Protein AF-A0A3M1ZC80-F1 (afdb_monomer)

Radius of gyration: 9.56 Å; Cα contacts (8 Å, |Δi|>4): 48; chains: 1; bounding box: 20×23×14 Å

Secondary structure (DSSP, 8-state):
-EEE-SSHHHHHHHHHHHHHTT---EEESSHHHHHHT-

Sequence (38 aa):
MLVVEDNVDNRELLVKVLSRHGYEVVEAASGEEALDLA

Mean predicted aligned error: 2.67 Å

Structure (mmCIF, N/CA/C/O backbone):
data_AF-A0A3M1ZC80-F1
#
_entry.id   AF-A0A3M1ZC80-F1
#
loop_
_atom_site.group_PDB
_atom_site.id
_atom_site.type_symbol
_atom_site.label_atom_id
_atom_site.label_alt_id
_atom_site.label_comp_id
_atom_site.label_asym_id
_atom_site.label_entity_id
_atom_site.label_seq_id
_atom_site.pdbx_PDB_ins_code
_atom_site.Cartn_x
_atom_site.Cartn_y
_atom_site.Cartn_z
_atom_site.occupancy
_atom_site.B_iso_or_equiv
_atom_site.auth_seq_id
_atom_site.auth_comp_id
_atom_site.auth_asym_id
_atom_site.auth_atom_id
_atom_site.pdbx_PDB_model_num
ATOM 1 N N . MET A 1 1 ? -7.740 -1.611 0.744 1.00 86.81 1 MET A N 1
ATOM 2 C CA . MET A 1 1 ? -7.309 -1.935 -0.638 1.00 86.81 1 MET A CA 1
ATOM 3 C C . MET A 1 1 ? -5.814 -2.194 -0.598 1.00 86.81 1 MET A C 1
ATOM 5 O O . MET A 1 1 ? -5.117 -1.357 -0.046 1.00 86.81 1 MET A O 1
ATOM 9 N N . LEU A 1 2 ? -5.341 -3.336 -1.101 1.00 92.06 2 LEU A N 1
ATOM 10 C CA . LEU A 1 2 ? -3.914 -3.673 -1.101 1.00 92.06 2 LEU A CA 1
ATOM 11 C C . LEU A 1 2 ? -3.278 -3.215 -2.417 1.00 92.06 2 LEU A C 1
ATOM 13 O O . LEU A 1 2 ? -3.782 -3.558 -3.487 1.00 92.06 2 LEU A O 1
ATOM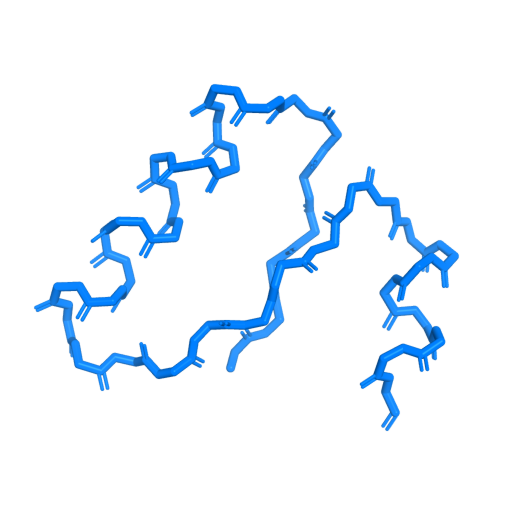 17 N N . VAL A 1 3 ? -2.209 -2.429 -2.334 1.00 91.62 3 VAL A N 1
ATOM 18 C CA . VAL A 1 3 ? -1.433 -1.954 -3.486 1.00 91.62 3 VAL A CA 1
ATOM 19 C C . VAL A 1 3 ? -0.044 -2.562 -3.400 1.00 91.62 3 VAL A C 1
ATOM 21 O O . VAL A 1 3 ? 0.690 -2.282 -2.457 1.00 91.62 3 VAL A O 1
ATOM 24 N N . VAL A 1 4 ? 0.303 -3.376 -4.394 1.00 94.25 4 VAL A N 1
ATOM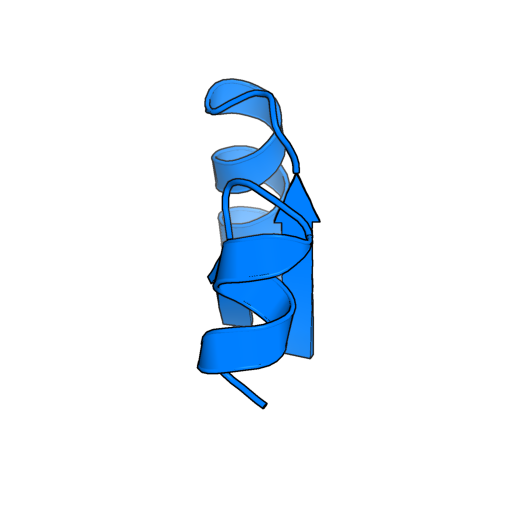 25 C CA . VAL A 1 4 ? 1.623 -3.998 -4.515 1.00 94.25 4 VAL A CA 1
ATOM 26 C C . VAL A 1 4 ? 2.336 -3.364 -5.696 1.00 94.25 4 VAL A C 1
ATOM 28 O O . VAL A 1 4 ? 1.887 -3.515 -6.830 1.00 94.25 4 VAL A O 1
ATOM 31 N N . GLU A 1 5 ? 3.411 -2.634 -5.426 1.00 95.38 5 GLU A N 1
ATOM 32 C CA . GLU A 1 5 ? 4.178 -1.914 -6.444 1.00 95.38 5 GLU A CA 1
ATOM 33 C C . GLU A 1 5 ? 5.641 -1.814 -5.996 1.00 95.38 5 GLU A C 1
ATOM 35 O O . GLU A 1 5 ? 5.938 -1.315 -4.908 1.00 95.38 5 GLU A O 1
ATOM 40 N N . ASP A 1 6 ? 6.559 -2.287 -6.833 1.00 93.88 6 ASP A N 1
ATOM 41 C CA . ASP A 1 6 ? 7.993 -2.369 -6.545 1.00 93.88 6 ASP A CA 1
ATOM 42 C C . ASP A 1 6 ? 8.702 -1.014 -6.693 1.00 93.88 6 ASP A C 1
ATOM 44 O O . ASP A 1 6 ? 9.673 -0.730 -5.984 1.00 93.88 6 ASP A O 1
ATOM 48 N N . ASN A 1 7 ? 8.184 -0.125 -7.543 1.00 96.38 7 ASN A N 1
ATOM 49 C CA . ASN A 1 7 ? 8.684 1.236 -7.671 1.00 96.38 7 ASN A CA 1
ATOM 50 C C . ASN A 1 7 ? 8.048 2.190 -6.638 1.00 96.38 7 ASN A C 1
ATOM 52 O O . ASN A 1 7 ? 6.835 2.389 -6.591 1.00 96.38 7 ASN A O 1
ATOM 56 N N . VAL A 1 8 ? 8.888 2.847 -5.835 1.00 93.31 8 VAL A N 1
ATOM 57 C CA . VAL A 1 8 ? 8.448 3.753 -4.759 1.00 93.31 8 VAL A CA 1
ATOM 58 C C . VAL A 1 8 ? 7.629 4.942 -5.278 1.00 93.31 8 VAL A C 1
ATOM 60 O O . VAL A 1 8 ? 6.583 5.246 -4.707 1.00 93.31 8 VAL A O 1
ATOM 63 N N . ASP A 1 9 ? 8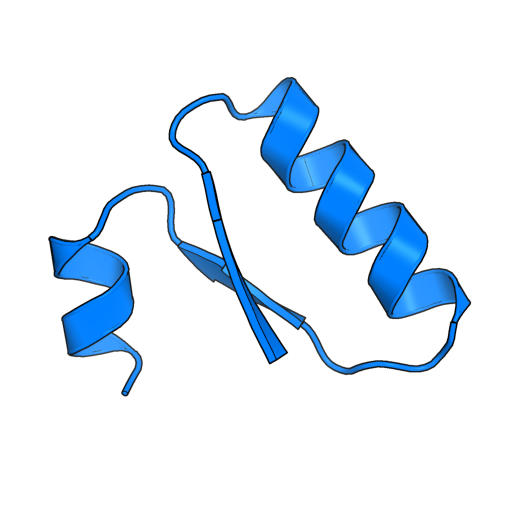.052 5.579 -6.373 1.00 96.12 9 ASP A N 1
ATOM 64 C CA . ASP A 1 9 ? 7.379 6.767 -6.914 1.00 96.12 9 ASP A CA 1
ATOM 65 C C . ASP A 1 9 ? 5.971 6.423 -7.422 1.00 96.12 9 ASP A C 1
ATOM 67 O O . ASP A 1 9 ? 4.999 7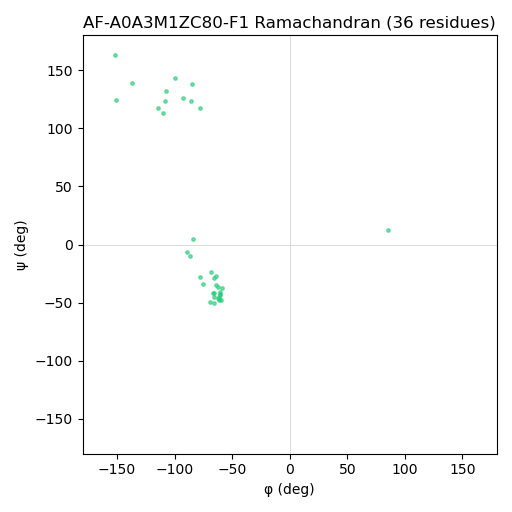.144 -7.167 1.00 96.12 9 ASP A O 1
ATOM 71 N N . ASN A 1 10 ? 5.846 5.280 -8.100 1.00 95.50 10 ASN A N 1
ATOM 72 C CA . ASN A 1 10 ? 4.564 4.768 -8.576 1.00 95.50 10 ASN A CA 1
ATOM 73 C C . ASN A 1 10 ? 3.645 4.394 -7.409 1.00 95.50 10 ASN A C 1
ATOM 75 O O . ASN A 1 10 ? 2.463 4.755 -7.411 1.00 95.50 10 ASN A O 1
ATOM 79 N N . ARG A 1 11 ? 4.182 3.703 -6.394 1.00 95.38 11 ARG A N 1
ATOM 80 C CA . ARG A 1 11 ? 3.414 3.255 -5.227 1.00 95.38 11 ARG A CA 1
ATOM 81 C C . ARG A 1 11 ? 2.841 4.443 -4.469 1.00 95.38 11 ARG A C 1
ATOM 83 O O . ARG A 1 11 ? 1.643 4.476 -4.192 1.00 95.38 11 ARG A O 1
ATOM 90 N N . GLU A 1 12 ? 3.659 5.465 -4.230 1.00 94.94 12 GLU A N 1
ATOM 91 C CA . GLU A 1 12 ? 3.206 6.697 -3.589 1.00 94.94 12 GLU A CA 1
ATOM 92 C C . GLU A 1 12 ? 2.110 7.408 -4.390 1.00 94.94 12 GLU A C 1
ATOM 94 O O . GLU A 1 12 ? 1.164 7.945 -3.806 1.00 94.94 12 GLU A O 1
ATOM 99 N N . LEU A 1 13 ? 2.227 7.449 -5.722 1.00 95.69 13 LEU A N 1
ATOM 100 C CA . LEU A 1 13 ? 1.213 8.062 -6.577 1.00 95.69 13 LEU A CA 1
ATOM 101 C C . LEU A 1 13 ? -0.125 7.322 -6.449 1.00 95.69 13 LEU A C 1
ATOM 103 O O . LEU A 1 13 ? -1.161 7.962 -6.255 1.00 95.69 13 LEU A O 1
ATOM 107 N N . LEU A 1 14 ? -0.100 5.989 -6.499 1.00 94.12 14 LEU A N 1
ATOM 108 C CA . LEU A 1 14 ? -1.287 5.146 -6.354 1.00 94.12 14 LEU A CA 1
ATOM 109 C C . LEU A 1 14 ? -1.943 5.328 -4.984 1.00 94.12 14 LEU A C 1
ATOM 111 O O . LEU A 1 14 ? -3.146 5.583 -4.916 1.00 94.12 14 LEU A O 1
ATOM 115 N N . VAL A 1 15 ? -1.158 5.288 -3.906 1.00 94.56 15 VAL A N 1
ATOM 116 C CA . VAL A 1 15 ? -1.647 5.508 -2.538 1.00 94.56 15 VAL A CA 1
ATOM 117 C C . VAL A 1 15 ? -2.273 6.894 -2.410 1.00 94.56 15 VAL A C 1
ATOM 119 O O . VAL A 1 15 ? -3.402 7.017 -1.946 1.00 94.56 15 VAL A O 1
ATOM 122 N N . LYS A 1 16 ? -1.611 7.952 -2.897 1.00 94.94 16 LYS A N 1
ATOM 123 C CA . LYS A 1 16 ? -2.154 9.323 -2.859 1.00 94.94 16 LYS A CA 1
ATOM 124 C C . LYS A 1 16 ? -3.470 9.441 -3.626 1.00 94.94 16 LYS A C 1
ATOM 126 O O . LYS A 1 16 ? -4.388 10.112 -3.153 1.00 94.94 16 LYS A O 1
ATOM 131 N N . VAL A 1 17 ? -3.573 8.829 -4.806 1.00 95.38 17 VAL A N 1
ATOM 132 C CA . VAL A 1 17 ? -4.800 8.859 -5.613 1.00 95.38 17 VAL A CA 1
ATOM 133 C C . VAL A 1 17 ? -5.921 8.113 -4.898 1.00 95.38 17 VAL A C 1
ATOM 135 O O . VAL A 1 17 ? -6.999 8.675 -4.727 1.00 95.38 17 VAL A O 1
ATOM 138 N N . LEU A 1 18 ? -5.682 6.890 -4.440 1.00 93.75 18 LEU A N 1
ATOM 139 C CA . LEU A 1 18 ? -6.698 6.054 -3.801 1.00 93.75 18 LEU A CA 1
ATOM 140 C C . LEU A 1 18 ? -7.156 6.627 -2.452 1.00 93.75 18 LEU A C 1
ATOM 142 O O . LEU A 1 18 ? -8.360 6.719 -2.209 1.00 93.75 18 LEU A O 1
ATOM 146 N N . SER A 1 19 ? -6.233 7.138 -1.637 1.00 93.12 19 SER A N 1
ATOM 147 C CA . SER A 1 19 ? -6.562 7.822 -0.382 1.00 93.12 19 SER A CA 1
ATOM 148 C C . SER A 1 19 ? -7.392 9.087 -0.611 1.00 93.12 19 SER A C 1
ATOM 150 O O . SER A 1 19 ? -8.328 9.357 0.137 1.00 93.12 19 SER A O 1
ATOM 152 N N . ARG A 1 20 ? -7.133 9.849 -1.688 1.00 94.62 20 ARG A N 1
ATOM 153 C CA . ARG A 1 20 ? -7.979 11.002 -2.070 1.00 94.62 20 ARG A CA 1
ATOM 154 C C . ARG A 1 20 ? -9.402 10.606 -2.459 1.00 94.62 20 ARG A C 1
ATOM 156 O O . ARG A 1 20 ? -10.306 11.419 -2.308 1.00 94.62 20 ARG A O 1
ATOM 163 N N . HIS A 1 21 ? -9.602 9.385 -2.945 1.00 94.38 21 HIS A N 1
ATOM 164 C CA . HIS A 1 21 ? -10.931 8.843 -3.228 1.00 94.38 21 HIS A CA 1
ATOM 165 C C . HIS A 1 21 ? -11.607 8.245 -1.979 1.00 94.38 21 HIS A C 1
ATOM 167 O O . HIS A 1 21 ? -12.708 7.713 -2.088 1.00 94.38 21 HIS A O 1
ATOM 173 N N . GLY A 1 22 ? -10.984 8.358 -0.798 1.00 94.81 22 GLY A N 1
ATOM 174 C CA . GLY A 1 22 ? -11.538 7.903 0.478 1.00 94.81 22 GLY A CA 1
ATOM 175 C C . GLY A 1 22 ? -11.283 6.429 0.789 1.00 94.81 22 GLY A C 1
ATOM 176 O O . GLY A 1 22 ? -11.904 5.892 1.702 1.00 94.81 22 GLY A O 1
ATOM 177 N N . TYR A 1 23 ? -10.395 5.765 0.046 1.00 94.44 23 TYR A N 1
ATOM 178 C CA . TYR A 1 23 ? -10.019 4.386 0.339 1.00 94.44 23 TYR A CA 1
ATOM 179 C C . TYR A 1 23 ? -8.907 4.333 1.381 1.00 94.44 23 TYR A C 1
ATOM 181 O O . TYR A 1 23 ? -7.921 5.059 1.287 1.00 94.44 23 TYR A O 1
ATOM 189 N N . GLU A 1 24 ? -9.024 3.403 2.325 1.00 91.62 24 GLU A N 1
ATOM 190 C CA . GLU A 1 24 ? -7.889 2.985 3.141 1.00 91.62 24 GLU A CA 1
ATOM 191 C C . GLU A 1 24 ? -7.014 2.033 2.322 1.00 91.62 24 GLU A C 1
ATOM 193 O O . GLU A 1 24 ? -7.451 0.967 1.855 1.00 91.62 24 GLU A O 1
ATOM 198 N N . VAL A 1 25 ? -5.778 2.465 2.095 1.00 93.00 25 VAL A N 1
ATOM 199 C CA . VAL A 1 25 ? -4.798 1.767 1.269 1.00 93.00 25 VAL A CA 1
ATOM 200 C C . VAL A 1 25 ? -3.741 1.160 2.174 1.00 93.00 25 VAL A C 1
ATOM 202 O O . VAL A 1 25 ? -3.204 1.837 3.045 1.00 93.00 25 VAL A O 1
ATOM 205 N N . VAL A 1 26 ? -3.448 -0.112 1.941 1.00 93.19 26 VAL A N 1
ATOM 206 C CA . VAL A 1 26 ? -2.311 -0.815 2.526 1.00 93.19 26 VAL A CA 1
ATOM 207 C C . VAL A 1 26 ? -1.315 -1.016 1.393 1.00 93.19 26 VAL A C 1
ATOM 209 O O . VAL A 1 26 ? -1.679 -1.538 0.338 1.00 93.19 26 VAL A O 1
ATOM 212 N N . GLU A 1 27 ? -0.097 -0.525 1.576 1.00 93.88 27 GLU A N 1
ATOM 213 C CA . GLU A 1 27 ? 0.965 -0.583 0.575 1.00 93.88 27 GLU A CA 1
ATOM 214 C C . GLU A 1 27 ? 1.932 -1.734 0.863 1.00 93.88 27 GLU A C 1
ATOM 216 O O . GLU A 1 27 ? 2.226 -2.021 2.018 1.00 93.88 27 GLU A O 1
ATOM 221 N N . ALA A 1 28 ? 2.415 -2.379 -0.196 1.00 95.50 28 ALA A N 1
ATOM 222 C CA . ALA A 1 28 ? 3.468 -3.382 -0.153 1.00 95.50 28 ALA A CA 1
ATOM 223 C C . ALA A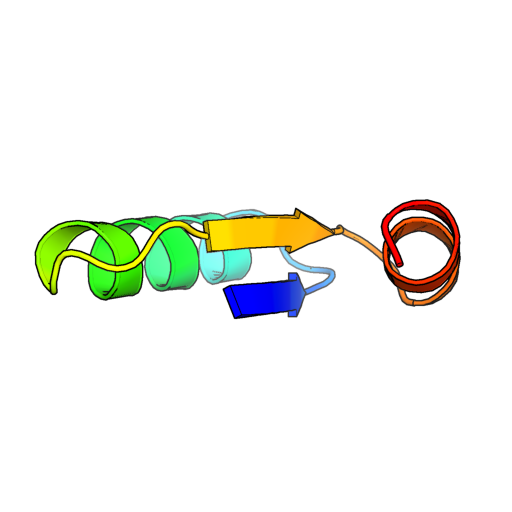 1 28 ? 4.443 -3.141 -1.313 1.00 95.50 28 ALA A C 1
ATOM 225 O O . ALA A 1 28 ? 4.034 -2.835 -2.438 1.00 95.50 28 ALA A O 1
ATOM 226 N N . ALA A 1 29 ? 5.739 -3.282 -1.056 1.00 93.69 29 ALA A N 1
ATOM 227 C CA . ALA A 1 29 ? 6.797 -3.163 -2.055 1.00 93.69 29 ALA A CA 1
ATOM 228 C C . ALA A 1 29 ? 7.077 -4.487 -2.786 1.00 93.69 29 ALA A C 1
ATOM 230 O O . ALA A 1 29 ? 7.816 -4.511 -3.768 1.00 93.69 29 ALA A O 1
ATOM 231 N N . SER A 1 30 ? 6.507 -5.601 -2.320 1.00 92.69 30 SER A N 1
ATOM 232 C CA . SER A 1 30 ? 6.680 -6.916 -2.936 1.00 92.69 30 SER A CA 1
ATOM 233 C C . SER A 1 30 ? 5.478 -7.827 -2.704 1.00 92.69 30 SER A C 1
ATOM 235 O O . SER A 1 30 ? 4.655 -7.592 -1.821 1.00 92.69 30 SER A O 1
ATOM 237 N N . GLY A 1 31 ? 5.390 -8.896 -3.498 1.00 91.19 31 GLY A N 1
ATOM 238 C CA . GLY A 1 31 ? 4.353 -9.912 -3.322 1.00 91.19 31 GLY A CA 1
ATOM 239 C C . GLY A 1 31 ? 4.476 -10.690 -2.008 1.00 91.19 31 GLY A C 1
ATOM 240 O O . GLY A 1 31 ? 3.461 -11.117 -1.478 1.00 91.19 31 GLY A O 1
ATOM 241 N N . GLU A 1 32 ? 5.684 -10.851 -1.467 1.00 94.88 32 GLU A N 1
ATOM 242 C CA . GLU A 1 32 ? 5.898 -11.501 -0.165 1.00 94.88 32 GLU A CA 1
ATOM 243 C C . GLU A 1 32 ? 5.354 -10.628 0.970 1.00 94.88 32 GLU A C 1
ATOM 245 O O . GLU A 1 32 ? 4.505 -11.072 1.734 1.00 94.88 32 GLU A O 1
ATOM 250 N N . GLU A 1 33 ? 5.717 -9.344 0.980 1.00 91.88 33 GLU A N 1
ATOM 251 C CA . GLU A 1 33 ? 5.168 -8.364 1.925 1.00 91.88 33 GLU A CA 1
ATOM 252 C C . GLU A 1 33 ? 3.637 -8.250 1.811 1.00 91.88 33 GLU A C 1
ATOM 254 O O . GLU A 1 33 ? 2.933 -8.139 2.810 1.00 91.88 33 GLU A O 1
ATOM 259 N N . ALA A 1 34 ? 3.098 -8.341 0.594 1.00 92.19 34 ALA A N 1
ATOM 260 C CA . ALA A 1 34 ? 1.659 -8.343 0.356 1.00 92.1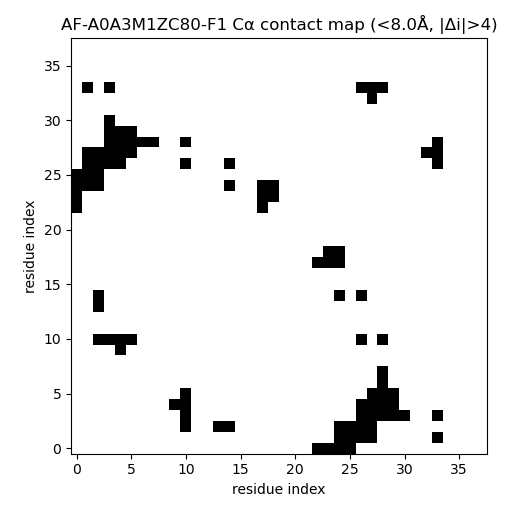9 34 ALA A CA 1
ATOM 261 C C . ALA A 1 34 ? 0.945 -9.561 0.966 1.00 92.19 34 ALA A C 1
ATOM 263 O O . ALA A 1 34 ? -0.200 -9.438 1.397 1.00 92.19 34 ALA A O 1
ATOM 264 N N . LEU A 1 35 ? 1.600 -10.725 0.980 1.00 92.50 35 LEU A N 1
ATOM 265 C CA . LEU A 1 35 ? 1.073 -11.940 1.598 1.00 92.50 35 LEU A CA 1
ATOM 266 C C . LEU A 1 35 ? 1.157 -11.886 3.128 1.00 92.50 35 LEU A C 1
ATOM 268 O O . LEU A 1 35 ? 0.249 -12.387 3.780 1.00 92.50 35 LEU A O 1
ATOM 272 N N . ASP A 1 36 ? 2.187 -11.249 3.691 1.00 93.38 36 ASP A N 1
ATOM 273 C CA . ASP A 1 36 ? 2.324 -11.052 5.144 1.00 93.38 36 ASP A CA 1
ATOM 274 C C . ASP A 1 36 ? 1.277 -10.078 5.720 1.00 93.38 36 ASP A C 1
ATOM 276 O O . ASP A 1 36 ? 0.963 -10.120 6.911 1.00 93.38 36 ASP A O 1
ATOM 280 N N . LEU A 1 37 ? 0.737 -9.189 4.880 1.00 87.12 37 LEU A N 1
ATOM 281 C CA . LEU A 1 37 ? -0.285 -8.198 5.237 1.00 87.12 37 LEU A CA 1
ATOM 282 C C . LEU A 1 37 ? -1.731 -8.707 5.075 1.00 87.12 37 LEU A 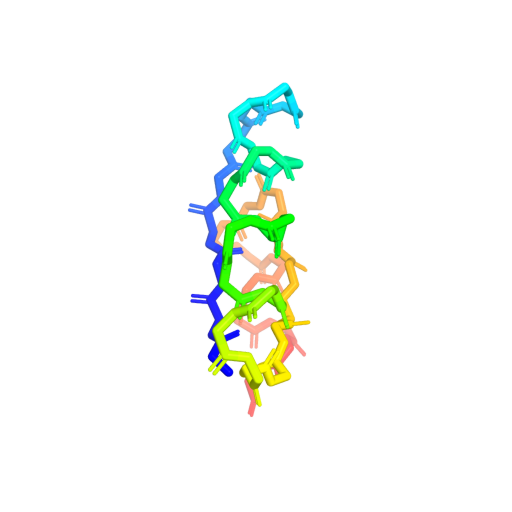C 1
ATOM 284 O O . LEU A 1 37 ? -2.663 -7.972 5.418 1.00 87.12 37 LEU A O 1
ATOM 288 N N . ALA A 1 38 ? -1.921 -9.908 4.518 1.00 76.06 38 ALA A N 1
ATOM 289 C CA . ALA A 1 38 ? -3.226 -10.522 4.252 1.00 76.06 38 ALA A CA 1
ATOM 290 C C . ALA A 1 38 ? -3.762 -11.313 5.457 1.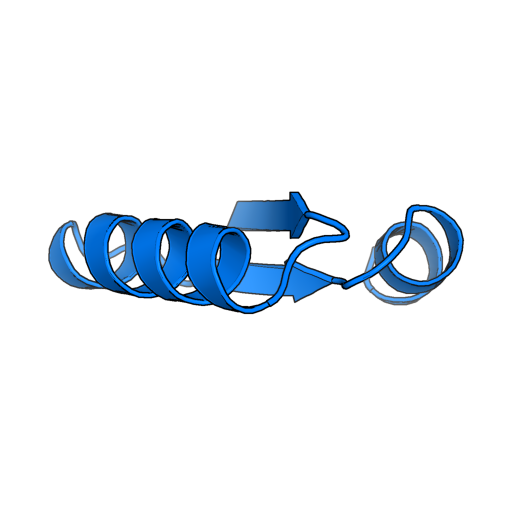00 76.06 38 ALA A C 1
ATOM 292 O O . ALA A 1 38 ? -4.988 -11.215 5.706 1.00 76.06 38 ALA A O 1
#

Nearest PDB structures (foldseek):
  4h60-assembly1_A  TM=9.809E-01  e=9.008E-02  Vibrio cholerae O395
  6rh1-assembly1_C  TM=9.707E-01  e=1.376E-01  Thermotoga maritima
  3c3m-assembly1_A-2  TM=9.704E-01  e=2.993E-01  Methanoculleus marisnigri JR1
  3c97-assembly1_A-2  TM=8.606E-01  e=4.573E-01  Aspergillus oryzae RIB40
  3dzd-assembly1_B  TM=9.541E-01  e=8.636E-01  Aquifex aeolicus

Foldseek 3Di:
DEAEDQDPVVQVVVCVVCVVVVDDYDYDNHPVRSVVVD

pLDDT: mean 93.11, std 3.47, range [76.06, 96.38]

Solvent-accessible surface area (backbone atoms only — not comparable to full-atom values): 2280 Å² total; per-residue (Å²): 88,83,46,73,36,74,50,65,73,60,38,52,50,52,46,55,54,43,45,73,74,72,43,67,69,46,80,22,63,37,74,66,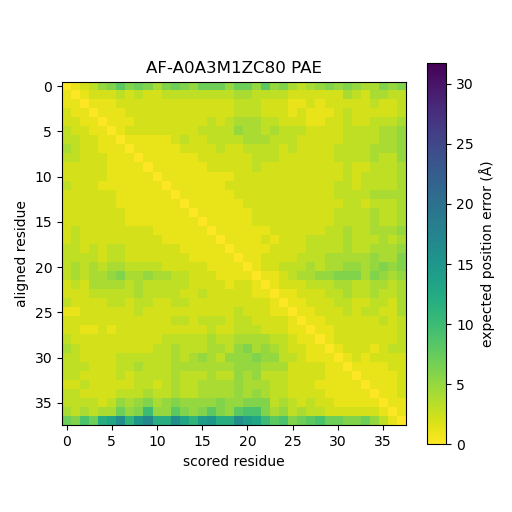55,44,58,76,74,106